Protein AF-A0A846Z7B7-F1 (afdb_monomer_lite)

Sequence (45 aa):
MAADFDEPAFDEEFVRSAVFTEPSARERARPPSRRQRRRARRAAR

Structure (mmCIF, N/CA/C/O backbone):
data_AF-A0A846Z7B7-F1
#
_entry.id   AF-A0A846Z7B7-F1
#
loop_
_atom_site.group_PDB
_atom_site.id
_atom_site.type_symbol
_atom_site.label_atom_id
_atom_site.label_alt_id
_atom_site.label_comp_id
_atom_site.label_asym_id
_atom_site.label_entity_id
_atom_site.label_seq_id
_atom_site.pdbx_PDB_ins_code
_atom_site.Cartn_x
_atom_site.Cartn_y
_atom_site.Cartn_z
_atom_site.occupancy
_atom_site.B_iso_or_equiv
_atom_site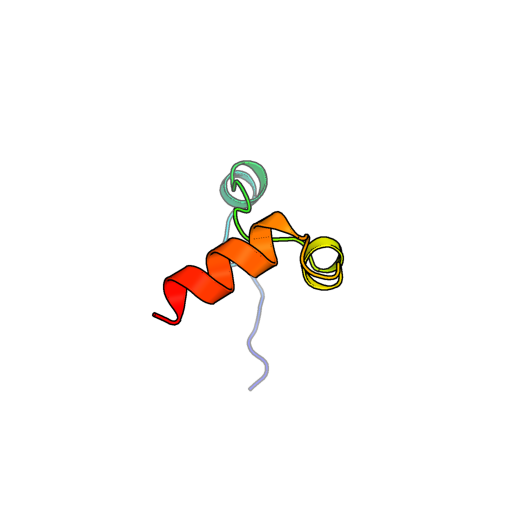.auth_seq_id
_atom_site.auth_comp_id
_atom_site.auth_asym_id
_atom_site.auth_atom_id
_atom_site.pdbx_PDB_model_num
ATOM 1 N N . MET A 1 1 ? -0.279 -26.156 -20.592 1.00 53.50 1 MET A N 1
ATOM 2 C CA . MET A 1 1 ? 0.811 -25.235 -20.958 1.00 53.50 1 MET A CA 1
ATOM 3 C C . MET A 1 1 ? 1.394 -24.740 -19.648 1.00 53.50 1 MET A C 1
ATOM 5 O O . MET A 1 1 ? 0.719 -23.988 -18.958 1.00 53.50 1 MET A O 1
ATOM 9 N N . ALA A 1 2 ? 2.530 -25.292 -19.219 1.00 56.47 2 ALA A N 1
ATOM 10 C CA . ALA A 1 2 ? 3.292 -24.675 -18.140 1.00 56.47 2 ALA A CA 1
ATOM 11 C C . ALA A 1 2 ? 3.915 -23.429 -18.769 1.00 56.47 2 ALA A C 1
ATOM 13 O O . ALA A 1 2 ? 4.550 -23.544 -19.812 1.00 56.47 2 ALA A O 1
ATOM 14 N N . ALA A 1 3 ? 3.599 -22.246 -18.251 1.00 59.03 3 ALA A N 1
ATOM 15 C CA . ALA 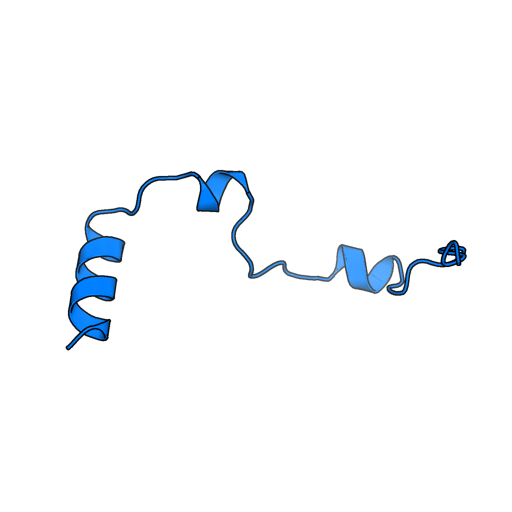A 1 3 ? 4.325 -21.062 -18.667 1.00 59.03 3 ALA A CA 1
ATOM 16 C C . ALA A 1 3 ? 5.757 -21.245 -18.157 1.00 59.03 3 ALA A C 1
ATOM 18 O O . ALA A 1 3 ? 5.949 -21.376 -16.948 1.00 59.03 3 ALA A O 1
ATOM 19 N N . ASP A 1 4 ? 6.722 -21.328 -19.067 1.00 60.44 4 ASP A N 1
ATOM 20 C CA . ASP A 1 4 ? 8.133 -21.207 -18.726 1.00 60.44 4 ASP A CA 1
ATOM 21 C C . ASP A 1 4 ? 8.326 -19.794 -18.161 1.00 60.44 4 ASP A C 1
ATOM 23 O O . ASP A 1 4 ? 8.368 -18.802 -18.888 1.00 60.44 4 ASP A O 1
ATOM 27 N N . PHE A 1 5 ? 8.333 -19.686 -16.833 1.00 62.62 5 PHE A N 1
ATOM 28 C CA . PHE A 1 5 ? 8.644 -18.460 -16.098 1.00 62.62 5 PHE A CA 1
ATOM 29 C C . PHE A 1 5 ? 10.169 -18.311 -15.966 1.00 62.62 5 PHE A C 1
ATOM 31 O O . PHE A 1 5 ? 10.671 -18.058 -14.873 1.00 62.62 5 PHE A O 1
ATOM 38 N N . ASP A 1 6 ? 10.911 -18.527 -17.053 1.00 71.38 6 ASP A N 1
ATOM 39 C CA . ASP A 1 6 ? 12.375 -18.638 -17.002 1.00 71.38 6 ASP A CA 1
ATOM 40 C C . ASP A 1 6 ? 13.091 -17.292 -16.833 1.00 71.38 6 ASP A C 1
ATOM 42 O O . ASP A 1 6 ? 14.275 -17.266 -16.505 1.00 71.38 6 ASP A O 1
ATOM 46 N N . GLU A 1 7 ? 12.380 -16.167 -16.939 1.00 67.19 7 GLU A N 1
ATOM 47 C CA . GLU A 1 7 ? 12.929 -14.870 -16.555 1.00 67.19 7 GLU A CA 1
ATOM 48 C C . GLU A 1 7 ? 11.865 -13.999 -15.873 1.00 67.19 7 GLU A C 1
ATOM 50 O O . GLU A 1 7 ? 10.741 -13.872 -16.381 1.00 67.19 7 GLU A O 1
ATOM 55 N N . PRO A 1 8 ? 12.163 -13.413 -14.697 1.00 75.88 8 PRO A N 1
ATOM 56 C CA . PRO A 1 8 ? 11.245 -12.482 -14.068 1.00 75.88 8 PRO A CA 1
ATOM 57 C C . PRO A 1 8 ? 11.010 -11.299 -15.013 1.00 75.88 8 PRO A C 1
ATOM 59 O O . PRO A 1 8 ? 11.948 -10.661 -15.475 1.00 75.88 8 PRO A O 1
ATOM 62 N N . ALA A 1 9 ? 9.737 -10.972 -15.262 1.00 79.69 9 ALA A N 1
ATOM 63 C CA . ALA A 1 9 ? 9.332 -9.870 -16.146 1.00 79.69 9 ALA A CA 1
ATOM 64 C C . ALA A 1 9 ? 9.835 -8.480 -15.697 1.00 79.69 9 ALA A C 1
ATOM 66 O O . ALA A 1 9 ? 9.651 -7.496 -16.410 1.00 79.69 9 ALA A O 1
ATOM 67 N N . PHE A 1 10 ? 10.430 -8.400 -14.507 1.00 79.94 10 PHE A N 1
ATOM 68 C CA . PHE A 1 10 ? 10.986 -7.199 -13.909 1.00 79.94 10 PHE A CA 1
ATOM 69 C C . PHE A 1 10 ? 12.428 -7.472 -13.488 1.00 79.94 10 PHE A C 1
ATOM 71 O O . PHE A 1 10 ? 12.693 -8.468 -12.810 1.00 79.94 10 PHE A O 1
ATOM 78 N N . ASP A 1 11 ? 13.337 -6.572 -13.853 1.00 86.56 11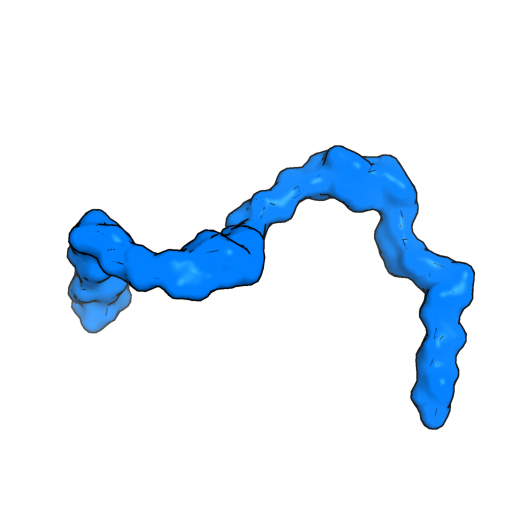 ASP A N 1
ATOM 79 C CA . ASP A 1 11 ? 14.730 -6.639 -13.422 1.00 86.56 11 ASP A CA 1
ATOM 80 C C . ASP A 1 11 ? 14.893 -6.308 -11.923 1.00 86.56 11 ASP A C 1
ATOM 82 O O . ASP A 1 11 ? 13.994 -5.789 -11.248 1.00 86.56 11 ASP A O 1
ATOM 86 N N . GLU A 1 12 ? 16.059 -6.640 -11.366 1.00 84.75 12 GLU A N 1
ATOM 87 C CA . GLU A 1 12 ? 16.326 -6.435 -9.939 1.00 84.75 12 GLU A CA 1
ATOM 88 C C . GLU A 1 12 ? 16.346 -4.956 -9.529 1.00 84.75 12 GLU A C 1
ATOM 90 O O . GLU A 1 12 ? 16.034 -4.634 -8.378 1.00 84.75 12 GLU A O 1
ATOM 95 N N . GLU A 1 13 ? 16.718 -4.053 -10.436 1.00 88.38 13 GLU A N 1
ATOM 96 C CA . GLU A 1 13 ? 16.780 -2.619 -10.156 1.00 88.38 13 GLU A CA 1
ATOM 97 C C . GLU A 1 13 ? 15.368 -2.036 -10.019 1.00 88.38 13 GLU A C 1
ATOM 99 O O . GLU A 1 13 ? 15.075 -1.293 -9.073 1.00 88.38 13 GLU A O 1
ATOM 104 N N . PHE A 1 14 ? 14.457 -2.453 -10.895 1.00 83.75 14 PHE A N 1
ATOM 105 C CA . PHE A 1 14 ? 13.041 -2.129 -10.848 1.00 83.75 14 PHE A CA 1
ATOM 106 C C . PHE A 1 14 ? 12.410 -2.617 -9.545 1.00 83.75 14 PHE A C 1
ATOM 108 O O . PHE A 1 14 ? 11.756 -1.846 -8.845 1.00 83.75 14 PHE A O 1
ATOM 115 N N . VAL A 1 15 ? 12.643 -3.875 -9.160 1.00 83.94 15 VAL A N 1
ATOM 116 C CA . VAL A 1 15 ? 12.058 -4.435 -7.929 1.00 83.94 15 VAL A CA 1
ATOM 117 C C . VAL A 1 15 ? 12.579 -3.717 -6.679 1.00 83.94 15 VAL A C 1
ATOM 119 O O . VAL A 1 15 ? 11.807 -3.470 -5.752 1.00 83.94 15 VAL A O 1
ATOM 122 N N . ARG A 1 16 ? 13.866 -3.349 -6.642 1.00 82.25 16 ARG A N 1
ATOM 123 C CA . ARG A 1 16 ? 14.471 -2.636 -5.500 1.00 82.25 16 ARG A CA 1
ATOM 124 C C . ARG A 1 16 ? 14.039 -1.173 -5.403 1.00 82.25 16 ARG A C 1
ATOM 126 O O . ARG A 1 16 ? 13.990 -0.638 -4.297 1.00 82.25 16 ARG A O 1
ATOM 133 N N . SER A 1 17 ? 13.745 -0.528 -6.530 1.00 81.44 17 SER A N 1
ATOM 134 C CA . SER A 1 17 ? 13.309 0.875 -6.585 1.00 81.44 17 SER A CA 1
ATOM 135 C C . SER A 1 17 ? 11.789 1.049 -6.499 1.00 81.44 17 SER A C 1
ATOM 137 O O . SER A 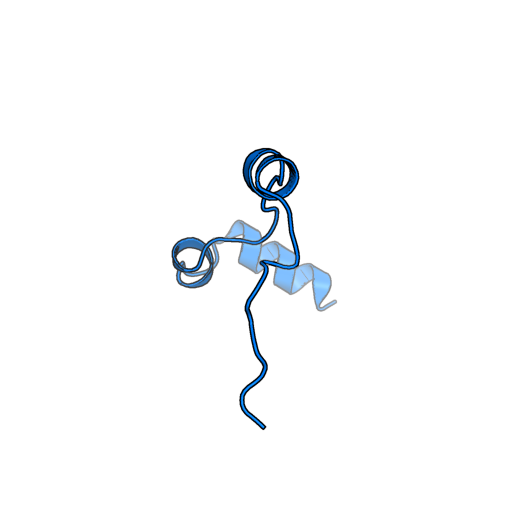1 17 ? 11.313 2.149 -6.203 1.00 81.44 17 SER A O 1
ATOM 139 N N . ALA A 1 18 ? 11.018 -0.019 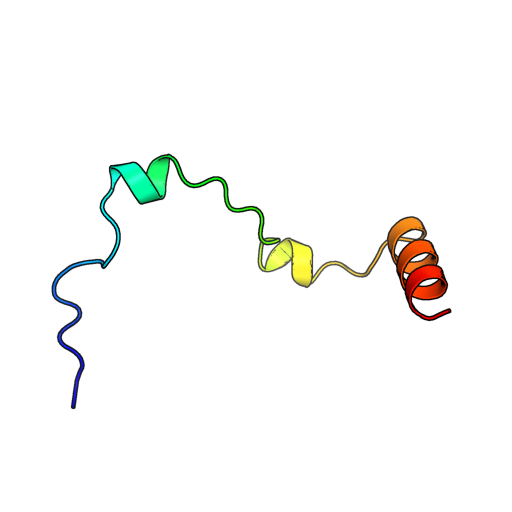-6.715 1.00 82.19 18 ALA A N 1
ATOM 140 C C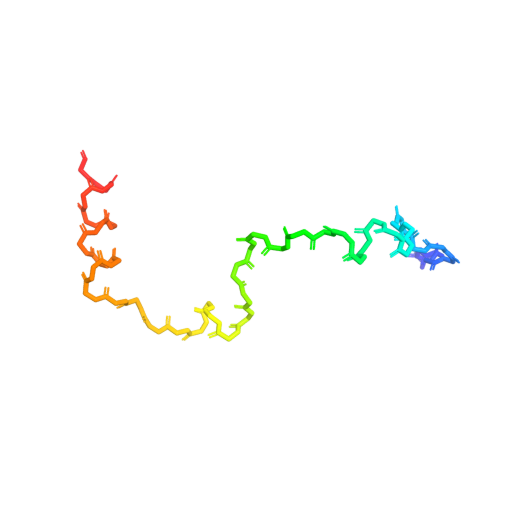A . ALA A 1 18 ? 9.568 0.020 -6.664 1.00 82.19 18 ALA A CA 1
ATOM 141 C C . ALA A 1 18 ? 9.064 0.402 -5.264 1.00 82.19 18 ALA A C 1
ATOM 143 O O . ALA A 1 18 ? 9.180 -0.339 -4.285 1.00 82.19 18 ALA A O 1
ATOM 144 N N . VAL A 1 19 ? 8.417 1.562 -5.179 1.00 81.25 19 VAL A N 1
ATOM 145 C CA . VAL A 1 19 ? 7.622 1.927 -4.009 1.00 81.25 19 VAL A CA 1
ATOM 146 C C . VAL A 1 19 ? 6.277 1.225 -4.137 1.00 81.25 19 VAL A C 1
ATOM 148 O O . VAL A 1 19 ? 5.403 1.662 -4.887 1.00 81.25 19 VAL A O 1
ATOM 151 N N . PHE A 1 20 ? 6.103 0.126 -3.405 1.00 73.19 20 PHE A N 1
ATOM 152 C CA . PHE A 1 20 ? 4.810 -0.543 -3.300 1.00 73.19 20 PHE A CA 1
ATOM 153 C C . PHE A 1 20 ? 3.816 0.398 -2.609 1.00 73.19 20 PHE A C 1
ATOM 155 O O . PHE A 1 20 ? 3.869 0.614 -1.400 1.00 73.19 20 PHE A O 1
ATOM 162 N N . THR A 1 21 ? 2.917 0.990 -3.393 1.00 79.75 21 THR A N 1
ATOM 163 C CA . THR A 1 21 ? 1.830 1.848 -2.894 1.00 79.75 21 THR A CA 1
ATOM 164 C C . THR A 1 21 ? 0.617 1.040 -2.436 1.00 79.75 21 THR A C 1
ATOM 166 O O . THR A 1 21 ? -0.268 1.567 -1.760 1.00 79.75 21 THR A O 1
ATOM 169 N N . GLU A 1 22 ? 0.588 -0.247 -2.780 1.00 83.50 22 GLU A N 1
ATOM 170 C CA . GLU A 1 22 ? -0.443 -1.180 -2.360 1.00 83.50 22 GLU A CA 1
ATOM 171 C C . GLU A 1 22 ? -0.238 -1.615 -0.900 1.00 83.50 22 GLU A C 1
ATOM 173 O O . GLU A 1 22 ? 0.876 -1.979 -0.517 1.00 83.50 22 GLU A O 1
ATOM 178 N N . PRO A 1 23 ? -1.301 -1.639 -0.073 1.00 82.94 23 PRO A N 1
ATOM 179 C CA . PRO A 1 23 ? -1.189 -2.086 1.308 1.00 82.94 23 PRO A CA 1
ATOM 180 C C . PRO A 1 23 ? -0.745 -3.547 1.382 1.00 82.94 23 PRO A C 1
ATOM 182 O O . PRO A 1 23 ? -1.283 -4.406 0.671 1.00 82.94 23 PRO A O 1
ATOM 185 N N . SER A 1 24 ? 0.163 -3.849 2.308 1.00 83.62 24 SER A N 1
ATOM 186 C CA . SER A 1 24 ? 0.585 -5.223 2.578 1.00 83.62 24 SER A CA 1
ATOM 187 C C . SER A 1 24 ? -0.594 -6.113 2.990 1.00 83.62 24 SER A C 1
ATOM 189 O O . SER A 1 24 ? -1.626 -5.644 3.483 1.00 83.62 24 SER A O 1
ATOM 191 N N . ALA A 1 25 ? -0.433 -7.435 2.863 1.00 84.81 25 ALA A N 1
ATOM 192 C CA . ALA A 1 25 ? -1.454 -8.399 3.287 1.00 84.81 25 ALA A CA 1
ATOM 193 C C . ALA A 1 25 ? -1.903 -8.175 4.746 1.00 84.81 25 ALA A C 1
ATOM 195 O O . ALA A 1 25 ? -3.093 -8.227 5.060 1.00 84.81 25 ALA A O 1
ATOM 196 N N . ARG A 1 26 ? -0.956 -7.835 5.631 1.00 84.69 26 ARG A N 1
ATOM 197 C CA . ARG A 1 26 ? -1.230 -7.503 7.034 1.00 84.69 26 ARG A CA 1
ATOM 198 C C . ARG A 1 26 ? -2.027 -6.207 7.188 1.00 84.69 26 ARG A C 1
ATOM 200 O O . ARG A 1 26 ? -2.902 -6.132 8.048 1.00 84.69 26 ARG A O 1
ATOM 207 N N . GLU A 1 27 ? -1.739 -5.188 6.384 1.00 83.38 27 GLU A N 1
ATOM 208 C CA . GLU A 1 27 ? -2.489 -3.928 6.401 1.00 83.38 27 GLU A CA 1
ATOM 209 C C . GLU A 1 27 ? -3.918 -4.105 5.894 1.00 83.38 27 GLU A C 1
ATOM 211 O O . GLU A 1 27 ? -4.837 -3.533 6.478 1.00 83.38 27 GLU A O 1
ATOM 216 N N . ARG A 1 28 ? -4.122 -4.952 4.879 1.00 85.06 28 ARG A N 1
ATOM 217 C CA . ARG A 1 28 ? -5.458 -5.306 4.372 1.00 85.06 28 ARG A CA 1
ATOM 218 C C . ARG A 1 28 ? -6.284 -6.076 5.400 1.00 85.06 28 ARG A C 1
ATOM 220 O O . ARG A 1 28 ? -7.481 -5.834 5.524 1.00 85.06 28 ARG A O 1
ATOM 227 N N . ALA A 1 29 ? -5.649 -6.962 6.165 1.00 90.44 29 ALA A N 1
ATOM 228 C CA . ALA A 1 29 ? -6.310 -7.704 7.238 1.00 90.44 29 ALA A CA 1
ATOM 229 C C . ALA A 1 29 ? -6.706 -6.813 8.431 1.00 90.44 29 ALA A C 1
ATOM 231 O O . ALA A 1 29 ? -7.517 -7.216 9.270 1.00 90.44 29 ALA A O 1
ATOM 232 N N . ARG A 1 30 ? -6.142 -5.601 8.546 1.00 88.56 30 ARG A N 1
ATOM 233 C CA . ARG A 1 30 ? -6.435 -4.709 9.667 1.00 88.56 30 ARG A CA 1
ATOM 234 C C . ARG A 1 30 ? -7.842 -4.118 9.517 1.00 88.56 30 ARG A C 1
ATOM 236 O O . ARG A 1 30 ? -8.165 -3.543 8.477 1.00 88.56 30 ARG A O 1
ATOM 243 N N . PRO A 1 31 ? -8.679 -4.162 10.568 1.00 90.75 31 PRO A N 1
ATOM 244 C CA . PRO A 1 31 ? -9.998 -3.554 10.506 1.00 90.75 31 PRO A CA 1
ATOM 245 C C . PRO A 1 31 ? -9.893 -2.037 10.276 1.00 90.75 31 PRO A C 1
ATOM 247 O O . PRO A 1 31 ? -9.002 -1.379 10.828 1.00 90.75 31 PRO A O 1
ATOM 250 N N . PRO A 1 32 ? -10.831 -1.443 9.516 1.00 88.50 32 PRO A N 1
ATOM 251 C CA . PRO A 1 32 ? -10.770 -0.034 9.165 1.00 88.50 32 PRO A CA 1
ATOM 252 C C . PRO A 1 32 ? -10.916 0.850 10.406 1.00 88.50 32 PRO A C 1
ATOM 254 O O . PRO A 1 32 ? -11.853 0.699 11.204 1.00 88.50 32 PRO A O 1
ATOM 257 N N . SER A 1 33 ? -10.014 1.825 10.525 1.00 89.75 33 SER A N 1
ATOM 258 C CA . SER A 1 33 ? -10.031 2.849 11.572 1.00 89.75 33 SER A CA 1
ATOM 259 C C . SER A 1 33 ? -11.294 3.713 11.508 1.00 89.75 33 SER A C 1
ATOM 261 O O . SER A 1 33 ? -11.951 3.835 10.470 1.00 89.75 33 SER A O 1
ATOM 263 N N . ARG A 1 34 ? -11.610 4.412 12.607 1.00 92.81 34 ARG A N 1
ATOM 264 C CA . ARG A 1 34 ? -12.739 5.363 12.650 1.00 92.81 34 ARG A CA 1
ATOM 265 C C . ARG A 1 34 ? -12.664 6.401 11.521 1.00 92.81 34 ARG A C 1
ATOM 267 O O . ARG A 1 34 ? -13.687 6.720 10.918 1.00 92.81 34 ARG A O 1
ATOM 274 N N . ARG A 1 35 ? -11.462 6.899 11.198 1.00 92.25 35 ARG A N 1
ATOM 275 C CA . ARG A 1 35 ? -11.248 7.879 10.118 1.00 92.25 35 ARG A CA 1
ATOM 276 C C . ARG A 1 35 ? -11.518 7.278 8.737 1.00 92.25 35 ARG A C 1
ATOM 278 O O . ARG A 1 35 ? -12.208 7.911 7.942 1.00 92.25 35 ARG A O 1
ATOM 285 N N . GLN A 1 36 ? -11.034 6.063 8.472 1.00 89.56 36 GLN A N 1
ATOM 286 C CA . GLN A 1 36 ? -11.300 5.349 7.215 1.00 89.56 36 GLN A CA 1
ATOM 287 C C . GLN A 1 36 ? -12.795 5.068 7.039 1.00 89.56 36 GLN A C 1
ATOM 289 O O . GLN A 1 36 ? -13.351 5.380 5.990 1.00 89.56 36 GLN A O 1
ATOM 294 N N . ARG A 1 37 ? -13.480 4.612 8.097 1.00 90.62 37 ARG A N 1
ATOM 295 C CA . ARG A 1 37 ? -14.940 4.415 8.079 1.00 90.62 37 ARG A CA 1
ATOM 296 C C . ARG A 1 37 ? -15.693 5.705 7.743 1.00 90.62 37 ARG A C 1
ATOM 298 O O . ARG A 1 37 ? -16.627 5.677 6.949 1.00 90.62 37 ARG A O 1
ATOM 305 N N . ARG A 1 38 ? -15.286 6.849 8.312 1.00 93.31 38 ARG A N 1
ATOM 306 C CA . ARG A 1 38 ? -15.891 8.155 7.982 1.00 93.31 38 ARG A CA 1
ATOM 307 C C . ARG A 1 38 ? -15.661 8.550 6.522 1.00 93.31 38 ARG A C 1
ATOM 309 O O . ARG A 1 38 ? -16.581 9.085 5.916 1.00 93.31 38 ARG A O 1
ATOM 316 N N . ARG A 1 39 ? -14.472 8.298 5.960 1.00 91.50 39 ARG A N 1
ATOM 317 C CA . ARG A 1 39 ? -14.181 8.570 4.540 1.00 91.50 39 ARG A CA 1
ATOM 318 C C . ARG A 1 39 ? -15.021 7.699 3.609 1.00 91.50 39 ARG A C 1
ATOM 320 O O . ARG A 1 39 ? -15.663 8.249 2.726 1.00 91.50 39 ARG A O 1
ATOM 327 N N . ALA A 1 40 ? -15.097 6.393 3.862 1.00 90.81 40 ALA A N 1
ATOM 328 C CA . ALA A 1 40 ? -15.915 5.476 3.065 1.00 90.81 40 ALA A CA 1
ATOM 329 C C . ALA A 1 40 ? -17.397 5.890 3.052 1.00 90.81 40 ALA A C 1
ATOM 331 O O . ALA A 1 40 ? -18.014 5.959 1.998 1.00 90.81 40 ALA A O 1
ATOM 332 N N . ARG A 1 41 ? -17.947 6.284 4.213 1.00 92.00 41 ARG A N 1
ATOM 333 C CA . ARG A 1 41 ? -19.320 6.818 4.312 1.00 92.00 41 ARG A CA 1
ATOM 334 C C . ARG A 1 41 ? -19.545 8.107 3.520 1.00 92.00 41 ARG A C 1
ATOM 336 O O . ARG A 1 41 ? -20.674 8.366 3.130 1.00 92.00 41 ARG A O 1
ATOM 343 N N . ARG A 1 42 ? -18.513 8.940 3.351 1.00 91.81 42 ARG A N 1
ATOM 344 C CA . ARG A 1 42 ? -18.596 10.157 2.530 1.00 91.81 42 ARG A CA 1
ATOM 345 C C . ARG A 1 42 ? -18.507 9.847 1.042 1.00 91.81 42 ARG A C 1
ATOM 347 O O . ARG A 1 42 ? -19.215 10.486 0.294 1.00 91.81 42 ARG A O 1
ATOM 354 N N . ALA A 1 43 ? -17.665 8.895 0.641 1.00 89.62 43 ALA A N 1
ATOM 355 C CA . ALA A 1 43 ? -17.518 8.494 -0.759 1.00 89.62 43 ALA A CA 1
ATOM 356 C C . ALA A 1 43 ? -18.741 7.737 -1.307 1.00 89.62 43 ALA A C 1
ATOM 358 O O . ALA A 1 43 ? -18.924 7.670 -2.512 1.00 89.62 43 ALA A O 1
ATOM 359 N N . ALA A 1 44 ? -19.556 7.153 -0.424 1.00 87.62 44 ALA A N 1
ATOM 360 C CA . ALA A 1 44 ? -20.812 6.494 -0.778 1.00 87.62 44 ALA A CA 1
ATOM 361 C C . ALA A 1 44 ? -22.020 7.453 -0.871 1.00 87.62 44 ALA A C 1
ATOM 363 O O . ALA A 1 44 ? -23.136 6.985 -1.084 1.00 87.62 44 ALA A O 1
ATOM 364 N N . ARG A 1 45 ? -21.822 8.756 -0.632 1.00 74.50 45 ARG A N 1
ATOM 365 C CA . ARG A 1 45 ? -22.811 9.811 -0.894 1.00 74.50 45 ARG A CA 1
ATOM 366 C C . ARG A 1 45 ? -22.458 10.504 -2.195 1.00 74.50 45 ARG A C 1
ATOM 368 O O . ARG A 1 45 ? -23.416 10.879 -2.894 1.00 74.50 45 ARG A O 1
#

Secondary structure (DSSP, 8-state):
------S-SS-HHHHHH----SPPHHHHHSPPPHHHHHHHHHHT-

Radius of gyration: 17.98 Å; chains: 1; bounding box: 40×35×34 Å

Organism: NCBI:txid163603

pLDDT: mean 81.91, std 10.21, range [53.5, 93.31]

Foldseek 3Di:
DPPPPVDPPDDPVCVVPDDPPDDDPVRVPDDDDPVRVVVVVVVVD